Protein AF-A0A511XE12-F1 (afdb_monomer)

pLDDT: mean 75.36, std 20.02, range [36.22, 97.0]

Secondary structure (DSSP, 8-state):
-PPPPS--------GGGTTS-HHHHHHHHHHHHHHHHHHHHHHHHHTTT-HHHHHHHHHHHHHHHHHHHHHHHHHHHHHHHTTT---TT---------

Organism: NCBI:txid1120919

Nearest PDB structures (foldseek):
  4whe-assembly1_A  TM=9.034E-01  e=2.643E+00  Escherichia coli K-12
  3nym-assembly1_B  TM=6.678E-01  e=2.495E+00  Neisseria meningitidis serogroup B
  5t8l-assembly1_A  TM=8.189E-01  e=4.197E+00  Saccharomyces cerevisiae S288C
  7abk-assembly1_A  TM=8.664E-01  e=7.479E+00  Synechocystis sp. PCC 6803 substr. Kazusa
  9eon-assembly1_A  TM=8.564E-01  e=9.424E+00  Synechocystis sp. PCC 6803

Structure (mmCIF, N/CA/C/O backbone):
data_AF-A0A511XE12-F1
#
_entry.id   AF-A0A511XE12-F1
#
loop_
_atom_site.group_PDB
_atom_site.id
_atom_site.type_symbol
_atom_site.label_atom_id
_atom_site.label_alt_id
_atom_site.label_comp_id
_atom_site.label_asym_id
_atom_site.label_entity_id
_atom_site.label_seq_id
_atom_site.pdbx_PDB_ins_code
_atom_site.Cartn_x
_atom_site.Cartn_y
_atom_site.Cartn_z
_atom_site.occupancy
_atom_site.B_iso_or_equiv
_atom_site.auth_seq_id
_atom_site.auth_comp_id
_atom_site.auth_asym_id
_atom_site.auth_atom_id
_atom_site.pdbx_PDB_model_num
ATOM 1 N N . MET A 1 1 ? 11.255 28.876 27.686 1.00 40.88 1 MET A N 1
ATOM 2 C CA . MET A 1 1 ? 10.199 28.739 26.663 1.00 40.88 1 MET A CA 1
ATOM 3 C C . MET A 1 1 ? 10.795 27.959 25.505 1.00 40.88 1 MET A C 1
ATOM 5 O O . MET A 1 1 ? 11.756 28.437 24.922 1.00 40.88 1 MET A O 1
ATOM 9 N N . GLY A 1 2 ? 10.350 26.721 25.282 1.00 38.50 2 GLY A N 1
ATOM 10 C CA . GLY A 1 2 ? 10.881 25.860 24.223 1.00 38.50 2 GLY A CA 1
ATOM 11 C C . GLY A 1 2 ? 10.104 26.077 22.931 1.00 38.50 2 GLY A C 1
ATOM 12 O O . GLY A 1 2 ? 8.905 25.813 22.900 1.00 38.50 2 GLY A O 1
ATOM 13 N N . ASN A 1 3 ? 10.777 26.574 21.896 1.00 44.09 3 ASN A N 1
ATOM 14 C CA . ASN A 1 3 ? 10.222 26.674 20.551 1.00 44.09 3 ASN A CA 1
ATOM 15 C C . ASN A 1 3 ? 10.156 25.270 19.940 1.00 44.09 3 ASN A C 1
ATOM 17 O O . ASN A 1 3 ? 11.179 24.599 19.803 1.00 44.09 3 ASN A O 1
ATOM 21 N N . LEU A 1 4 ? 8.949 24.827 19.593 1.00 48.25 4 LEU A N 1
ATOM 22 C CA . LEU A 1 4 ? 8.744 23.670 18.727 1.00 48.25 4 LEU A CA 1
ATOM 23 C C . LEU A 1 4 ? 9.131 24.069 17.290 1.00 48.25 4 LEU A C 1
ATOM 25 O O . LEU A 1 4 ? 8.802 25.183 16.879 1.00 48.25 4 LEU A O 1
ATOM 29 N N . PRO A 1 5 ? 9.827 23.210 16.526 1.00 45.03 5 PRO A N 1
ATOM 30 C CA . PRO A 1 5 ? 10.231 23.535 15.165 1.00 45.03 5 PRO A CA 1
ATOM 31 C C . PRO A 1 5 ? 9.014 23.622 14.235 1.00 45.03 5 PRO A C 1
ATOM 33 O O . PRO A 1 5 ? 8.274 22.652 14.052 1.00 45.03 5 PRO A O 1
ATOM 36 N N . GLU A 1 6 ? 8.833 24.802 13.641 1.00 49.78 6 GLU A N 1
ATOM 37 C CA . GLU A 1 6 ? 7.975 25.026 12.481 1.00 49.78 6 GLU A CA 1
ATOM 38 C C . GLU A 1 6 ? 8.433 24.139 11.316 1.00 49.78 6 GLU A C 1
ATOM 40 O O . GLU A 1 6 ? 9.625 24.029 11.031 1.00 49.78 6 GLU A O 1
ATOM 45 N N . GLY A 1 7 ? 7.477 23.521 10.620 1.00 46.06 7 GLY A N 1
ATOM 4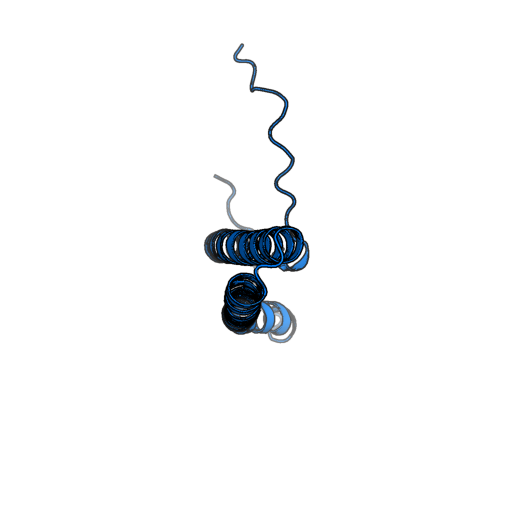6 C CA . GLY A 1 7 ? 7.745 22.871 9.337 1.00 46.06 7 GLY A CA 1
ATOM 47 C C . GLY A 1 7 ? 7.756 21.344 9.331 1.00 46.06 7 GLY A C 1
ATOM 48 O O . GLY A 1 7 ? 8.340 20.760 8.420 1.00 46.06 7 GLY A O 1
ATOM 49 N N . MET A 1 8 ? 7.075 20.661 10.259 1.00 36.22 8 MET A N 1
ATOM 50 C CA . MET A 1 8 ? 6.606 19.317 9.905 1.00 36.22 8 MET A CA 1
ATOM 51 C C . MET A 1 8 ? 5.550 19.481 8.805 1.00 36.22 8 MET A C 1
ATOM 53 O O . MET A 1 8 ? 4.561 20.179 9.050 1.00 36.22 8 MET A O 1
ATOM 57 N N . PRO A 1 9 ? 5.722 18.891 7.603 1.00 38.53 9 PRO A N 1
ATOM 58 C CA . PRO A 1 9 ? 4.639 18.865 6.633 1.00 38.53 9 PRO A CA 1
ATOM 59 C C . PRO A 1 9 ? 3.441 18.270 7.360 1.00 38.53 9 PRO A C 1
ATOM 61 O O . PRO A 1 9 ? 3.577 17.216 7.989 1.00 38.53 9 PRO A O 1
ATOM 64 N N . ALA A 1 10 ? 2.305 18.972 7.344 1.00 44.78 10 ALA A N 1
ATOM 65 C CA . ALA A 1 10 ? 1.063 18.422 7.858 1.00 44.78 10 ALA A CA 1
ATOM 66 C C . ALA A 1 10 ? 0.955 17.014 7.273 1.00 44.78 10 ALA A C 1
ATOM 68 O O . ALA A 1 10 ? 0.913 16.887 6.043 1.00 44.78 10 ALA A O 1
ATOM 69 N N . ARG A 1 11 ? 1.036 15.974 8.131 1.00 49.91 11 ARG A N 1
ATOM 70 C CA . ARG A 1 11 ? 0.854 14.579 7.709 1.00 49.91 11 ARG A CA 1
ATOM 71 C C . ARG A 1 11 ? -0.385 14.623 6.849 1.00 49.91 11 ARG A C 1
ATOM 73 O O . ARG A 1 11 ? -1.447 15.003 7.337 1.00 49.91 11 ARG A O 1
ATOM 80 N N . THR A 1 12 ? -0.212 14.410 5.551 1.00 48.19 12 THR A N 1
ATOM 81 C CA . THR A 1 12 ? -1.304 14.538 4.601 1.00 48.19 12 THR A CA 1
ATOM 82 C C . THR A 1 12 ? -2.155 13.311 4.850 1.00 48.19 12 THR A C 1
ATOM 84 O O . THR A 1 12 ? -1.950 12.273 4.228 1.00 48.19 12 THR A O 1
ATOM 87 N N . PHE A 1 13 ? -3.010 13.402 5.870 1.00 49.94 13 PHE A N 1
ATOM 88 C CA . PHE A 1 13 ? -3.891 12.335 6.292 1.00 49.94 13 PHE A CA 1
ATOM 89 C C . PHE A 1 13 ? -4.702 11.979 5.064 1.00 49.94 13 PHE A C 1
ATOM 91 O O . PHE A 1 13 ? -5.469 12.796 4.551 1.00 49.94 13 PHE A O 1
ATOM 98 N N . SER A 1 14 ? -4.464 10.784 4.535 1.00 55.81 14 SER A N 1
ATOM 99 C CA . SER A 1 14 ? -5.228 10.321 3.396 1.00 55.81 14 SER A CA 1
ATOM 100 C C . SER A 1 14 ? -6.685 10.251 3.851 1.00 55.81 14 SER A C 1
ATOM 102 O O . SER A 1 14 ? -6.961 9.499 4.786 1.00 55.81 14 SER A O 1
ATOM 104 N N . PRO A 1 15 ? -7.625 10.994 3.238 1.00 61.50 15 PRO A N 1
ATOM 105 C CA . PRO A 1 15 ? -9.008 11.051 3.717 1.00 61.50 15 PRO A CA 1
ATOM 106 C C . PRO A 1 15 ? -9.659 9.659 3.777 1.00 61.50 15 PRO A C 1
ATOM 108 O O . PRO A 1 15 ? -10.506 9.411 4.627 1.00 61.50 15 PRO A O 1
ATOM 111 N N . MET A 1 16 ? -9.194 8.712 2.951 1.00 61.59 16 MET A N 1
ATOM 112 C CA . MET A 1 16 ? -9.598 7.299 3.007 1.00 61.59 16 MET A CA 1
ATOM 113 C C . MET A 1 16 ? -9.263 6.578 4.324 1.00 61.59 16 MET A C 1
ATOM 115 O O . MET A 1 16 ? -9.950 5.619 4.662 1.00 61.59 16 MET A O 1
ATOM 119 N N . LEU A 1 17 ? -8.230 7.006 5.056 1.00 67.00 17 LEU A N 1
ATOM 120 C CA . LEU A 1 17 ? -7.769 6.377 6.301 1.00 67.00 17 LEU A CA 1
ATOM 121 C C . LEU A 1 17 ? -8.401 7.001 7.554 1.00 67.00 17 LEU A C 1
ATOM 123 O O . LEU A 1 17 ? -8.217 6.490 8.660 1.00 67.00 17 LEU A O 1
ATOM 127 N N . ALA A 1 18 ? -9.158 8.090 7.396 1.00 68.38 18 ALA A N 1
ATOM 128 C CA . ALA A 1 18 ? -9.832 8.748 8.503 1.00 68.38 18 ALA A CA 1
ATOM 129 C C . ALA A 1 18 ? -10.822 7.790 9.194 1.00 68.38 18 ALA A C 1
ATOM 131 O O . ALA A 1 18 ? -11.592 7.071 8.547 1.00 68.38 1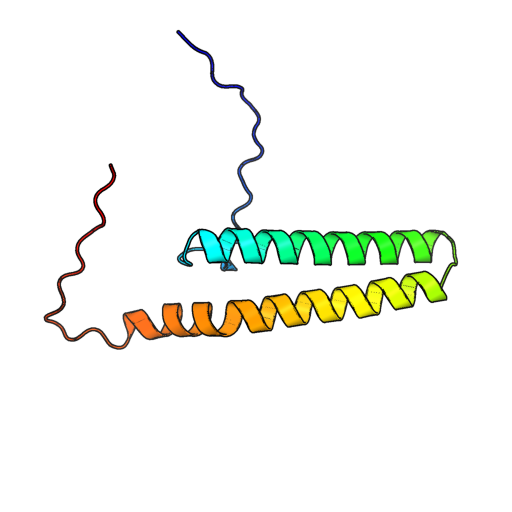8 ALA A O 1
ATOM 132 N N . GLY A 1 19 ? -10.786 7.779 10.528 1.00 72.06 19 GLY A N 1
ATOM 133 C CA . GLY A 1 19 ? -11.636 6.923 11.359 1.00 72.06 19 GLY A CA 1
ATOM 134 C C . GLY A 1 19 ? -11.159 5.474 11.510 1.00 72.06 19 GLY A C 1
ATOM 135 O O . GLY A 1 19 ? -11.800 4.719 12.234 1.00 72.06 19 GLY A O 1
ATOM 136 N N . LEU A 1 20 ? -10.048 5.075 10.879 1.00 79.94 20 LEU A N 1
ATOM 137 C CA . LEU A 1 20 ? -9.426 3.768 11.123 1.00 79.94 20 LEU A CA 1
ATOM 138 C C . LEU A 1 20 ? -8.534 3.799 12.380 1.00 79.94 20 LEU A C 1
ATOM 140 O O . LEU A 1 20 ? -8.063 4.873 12.760 1.00 79.94 20 LEU A O 1
ATOM 144 N N . PRO A 1 21 ? -8.247 2.652 13.024 1.00 84.25 21 PRO A N 1
ATOM 145 C CA . PRO A 1 21 ? -7.300 2.600 14.138 1.00 84.25 21 PRO A CA 1
ATOM 146 C C . PRO A 1 21 ? -5.916 3.155 13.740 1.00 84.25 21 PRO A C 1
ATOM 148 O O . PRO A 1 21 ? -5.458 2.850 12.637 1.00 84.25 21 PRO A O 1
ATOM 151 N N . P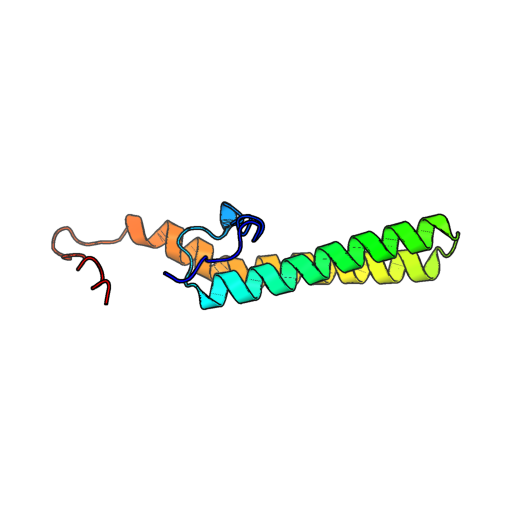RO A 1 22 ? -5.205 3.907 14.606 1.00 81.12 22 PRO A N 1
ATOM 152 C CA . PRO A 1 22 ? -3.921 4.528 14.255 1.00 81.12 22 PRO A CA 1
ATOM 153 C C . PRO A 1 22 ? -2.881 3.553 13.685 1.00 81.12 22 PRO A C 1
ATOM 155 O O . P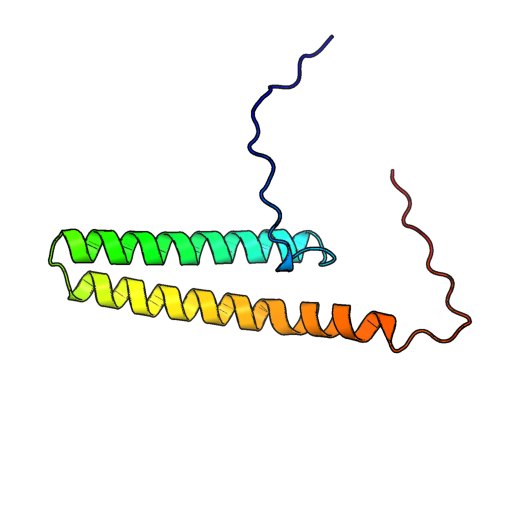RO A 1 22 ? -2.248 3.853 12.679 1.00 81.12 22 PRO A O 1
ATOM 158 N N . ALA A 1 23 ? -2.777 2.345 14.248 1.00 82.12 23 ALA A N 1
ATOM 159 C CA . ALA A 1 23 ? -1.871 1.306 13.748 1.00 82.12 23 ALA A CA 1
ATOM 160 C C . ALA A 1 23 ? -2.201 0.855 12.308 1.00 82.12 23 ALA A C 1
ATOM 162 O O . ALA A 1 23 ? -1.303 0.546 11.523 1.00 82.12 23 ALA A O 1
ATOM 163 N N . VAL A 1 24 ? -3.488 0.852 11.938 1.00 84.94 24 VAL A N 1
ATOM 164 C CA . VAL A 1 24 ? -3.945 0.536 10.574 1.00 84.94 24 VAL A CA 1
ATOM 165 C C . VAL A 1 24 ? -3.599 1.677 9.624 1.00 84.94 24 VAL A C 1
ATOM 167 O O . VAL A 1 24 ? -3.142 1.425 8.511 1.00 84.94 24 VAL A O 1
ATOM 170 N N . GLN A 1 25 ? -3.752 2.929 10.070 1.00 86.12 25 GLN A N 1
A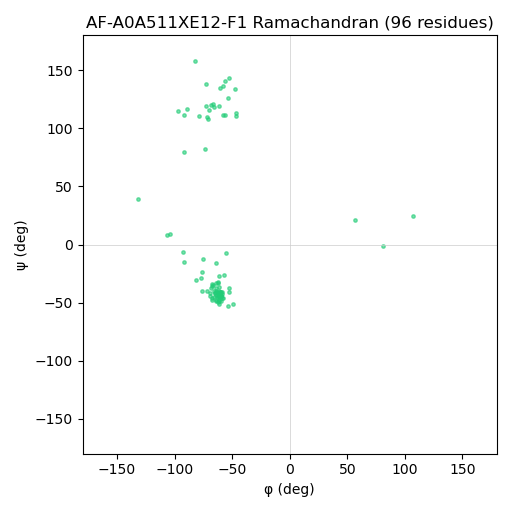TOM 171 C CA . GLN A 1 25 ? -3.363 4.102 9.284 1.00 86.12 25 GLN A CA 1
ATOM 172 C C . GLN A 1 25 ? -1.857 4.100 8.989 1.00 86.12 25 GLN A C 1
ATOM 174 O O . GLN A 1 25 ? -1.469 4.222 7.832 1.00 86.12 25 GLN A O 1
ATOM 179 N N . GLU A 1 26 ? -1.008 3.886 9.999 1.00 87.75 26 GLU A N 1
ATOM 180 C CA . GLU A 1 26 ? 0.454 3.864 9.834 1.00 87.75 26 GLU A CA 1
ATOM 181 C C . GLU A 1 26 ? 0.929 2.731 8.913 1.00 87.75 26 GLU A C 1
ATOM 183 O O . GLU A 1 26 ? 1.804 2.929 8.059 1.00 87.75 26 GLU A O 1
ATOM 188 N N . THR A 1 27 ? 0.321 1.547 9.040 1.00 89.31 27 THR A N 1
ATOM 189 C CA . THR A 1 27 ? 0.609 0.401 8.166 1.00 89.31 27 THR A CA 1
ATOM 190 C C . THR A 1 27 ? 0.215 0.716 6.722 1.00 89.31 27 THR A C 1
ATOM 192 O O . THR A 1 27 ? 1.029 0.571 5.807 1.00 89.31 27 THR A O 1
ATOM 195 N N . ALA A 1 28 ? -0.996 1.238 6.514 1.00 88.25 28 ALA A N 1
ATOM 196 C CA . ALA A 1 28 ? -1.500 1.605 5.196 1.00 88.25 28 ALA A CA 1
ATOM 197 C C . ALA A 1 28 ? -0.686 2.736 4.543 1.00 88.25 28 ALA A C 1
ATOM 199 O O . ALA A 1 28 ? -0.396 2.683 3.348 1.00 88.25 28 ALA A O 1
ATOM 200 N N . GLU A 1 29 ? -0.262 3.742 5.311 1.00 90.38 29 GLU A N 1
ATOM 201 C CA . GLU A 1 29 ? 0.622 4.811 4.831 1.00 90.38 29 GLU A CA 1
A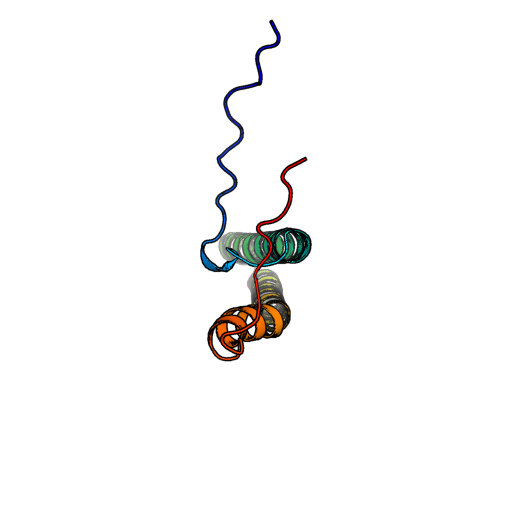TOM 202 C C . GLU A 1 29 ? 1.995 4.280 4.416 1.00 90.38 29 GLU A C 1
ATOM 204 O O . GLU A 1 29 ? 2.582 4.747 3.438 1.00 90.38 29 GLU A O 1
ATOM 209 N N . THR A 1 30 ? 2.522 3.295 5.138 1.00 91.19 30 THR A N 1
ATOM 210 C CA . THR A 1 30 ? 3.802 2.663 4.804 1.00 91.19 30 THR A CA 1
ATOM 211 C C . THR A 1 30 ? 3.703 1.868 3.505 1.00 91.19 30 THR A C 1
ATOM 213 O O . THR A 1 30 ? 4.508 2.092 2.599 1.00 91.19 30 THR A O 1
ATOM 216 N N . MET A 1 31 ? 2.667 1.041 3.353 1.00 89.81 31 MET A N 1
ATOM 217 C CA . MET A 1 31 ? 2.404 0.306 2.108 1.00 89.81 31 MET A CA 1
ATOM 218 C C . MET A 1 31 ? 2.158 1.259 0.928 1.00 89.81 31 MET A C 1
ATOM 220 O O . MET A 1 31 ? 2.692 1.059 -0.162 1.00 89.81 31 MET A O 1
ATOM 224 N N . ARG A 1 32 ? 1.429 2.361 1.146 1.00 89.31 32 ARG A N 1
ATOM 225 C CA . ARG A 1 32 ? 1.219 3.392 0.121 1.00 89.31 32 ARG A CA 1
ATOM 226 C C . ARG A 1 32 ? 2.526 4.054 -0.312 1.00 89.31 32 ARG A C 1
ATOM 228 O O . ARG A 1 32 ? 2.732 4.263 -1.505 1.00 89.31 32 ARG A O 1
ATOM 235 N N . ARG A 1 33 ? 3.406 4.405 0.631 1.00 91.62 33 ARG A N 1
ATOM 236 C CA . ARG A 1 33 ? 4.725 4.981 0.311 1.00 91.62 33 ARG A CA 1
ATOM 237 C C . ARG A 1 33 ? 5.559 4.019 -0.531 1.00 91.62 33 ARG A C 1
ATOM 239 O O . ARG A 1 33 ? 6.183 4.460 -1.492 1.00 91.62 33 ARG A O 1
ATOM 246 N N . GLN A 1 34 ? 5.519 2.727 -0.213 1.00 91.75 34 GLN A N 1
ATOM 247 C CA . GLN A 1 34 ? 6.186 1.692 -0.999 1.00 91.75 34 GLN A CA 1
ATOM 248 C C . GLN A 1 34 ? 5.641 1.619 -2.434 1.00 91.75 34 GLN A C 1
ATOM 250 O O . GLN A 1 34 ? 6.433 1.665 -3.373 1.00 91.75 34 GLN A O 1
ATOM 255 N N . ALA A 1 35 ? 4.318 1.592 -2.620 1.00 90.44 35 ALA A N 1
ATOM 256 C CA . ALA A 1 35 ? 3.702 1.589 -3.951 1.00 90.44 35 ALA A CA 1
ATOM 257 C C . ALA A 1 35 ? 4.080 2.838 -4.773 1.00 90.44 35 ALA A C 1
ATOM 259 O O . ALA A 1 35 ? 4.478 2.735 -5.933 1.00 90.44 35 ALA A O 1
ATOM 260 N N . ILE A 1 36 ? 4.046 4.027 -4.156 1.00 91.69 36 ILE A N 1
ATOM 261 C CA . ILE A 1 36 ? 4.468 5.281 -4.806 1.00 91.69 36 ILE A CA 1
ATOM 262 C C . ILE A 1 36 ? 5.932 5.204 -5.243 1.00 91.69 36 ILE A C 1
ATOM 264 O O . ILE A 1 36 ? 6.257 5.610 -6.361 1.00 91.69 36 ILE A O 1
ATOM 268 N N . TRP A 1 37 ? 6.806 4.690 -4.377 1.00 94.06 37 TRP A N 1
ATOM 269 C CA . TRP A 1 37 ? 8.217 4.514 -4.698 1.00 94.06 37 TRP A CA 1
ATOM 270 C C . TRP A 1 37 ? 8.408 3.558 -5.884 1.00 94.06 37 TRP A C 1
ATOM 272 O O . TRP A 1 37 ? 9.158 3.882 -6.799 1.00 94.06 37 TRP A O 1
ATOM 282 N N . MET A 1 38 ? 7.669 2.445 -5.944 1.00 93.31 38 MET A N 1
ATOM 283 C CA . MET A 1 38 ? 7.727 1.507 -7.076 1.00 93.31 38 MET A CA 1
ATOM 284 C C . MET A 1 38 ? 7.296 2.169 -8.393 1.00 93.31 38 MET A C 1
ATOM 286 O O . MET A 1 38 ? 8.027 2.086 -9.376 1.00 93.31 38 MET A O 1
ATOM 290 N N . ARG A 1 39 ? 6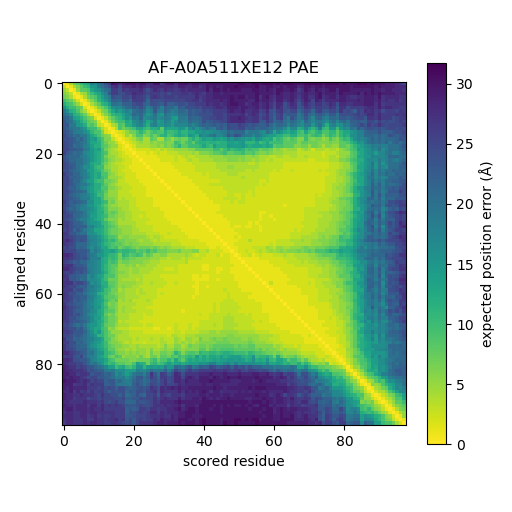.197 2.938 -8.399 1.00 92.81 39 ARG A N 1
ATOM 291 C CA . ARG A 1 39 ? 5.761 3.724 -9.574 1.00 92.81 39 ARG A CA 1
ATOM 292 C C . ARG A 1 39 ? 6.776 4.795 -9.989 1.00 92.81 39 ARG A C 1
ATOM 294 O O . ARG A 1 39 ? 6.874 5.167 -11.156 1.00 92.81 39 ARG A O 1
ATOM 301 N N . GLN A 1 40 ? 7.509 5.376 -9.038 1.00 94.88 40 GLN A N 1
ATOM 302 C CA . GLN A 1 40 ? 8.598 6.306 -9.353 1.00 94.88 40 GLN A CA 1
ATOM 303 C C . GLN A 1 40 ? 9.780 5.581 -10.004 1.00 94.88 40 GLN A C 1
ATOM 305 O O . GLN A 1 40 ? 10.279 6.059 -11.021 1.00 94.88 40 GLN A O 1
ATOM 310 N N . SER A 1 41 ? 10.170 4.423 -9.473 1.00 94.56 41 SER A N 1
ATOM 311 C CA . SER A 1 41 ? 11.225 3.572 -10.028 1.00 94.56 41 SER A CA 1
ATOM 312 C C . SER A 1 41 ? 10.889 3.058 -11.431 1.00 94.56 41 SER A C 1
ATOM 314 O O . SER A 1 41 ? 11.738 3.130 -12.314 1.00 94.56 41 SER A O 1
ATOM 316 N N . GLU A 1 42 ? 9.642 2.641 -11.669 1.00 95.50 42 GLU A N 1
ATOM 317 C CA . GLU A 1 42 ? 9.112 2.290 -12.994 1.00 95.50 42 GLU A CA 1
ATOM 318 C C . GLU A 1 42 ? 9.338 3.430 -14.000 1.00 95.50 42 GLU A C 1
ATOM 320 O O . GLU A 1 42 ? 9.968 3.242 -15.041 1.00 95.50 42 GLU A O 1
ATOM 325 N N . ARG A 1 43 ? 8.906 4.653 -13.657 1.00 95.00 43 ARG A N 1
ATOM 326 C CA . ARG A 1 43 ? 9.103 5.837 -14.512 1.00 95.00 43 ARG A CA 1
ATOM 327 C C . ARG A 1 43 ? 10.578 6.141 -14.767 1.00 95.00 43 ARG A C 1
ATOM 329 O O . ARG A 1 43 ? 10.932 6.498 -15.887 1.00 95.00 43 ARG A O 1
ATOM 336 N N . MET A 1 44 ? 11.437 6.010 -13.756 1.00 95.94 44 MET A N 1
ATOM 337 C CA . MET A 1 44 ? 12.879 6.217 -13.923 1.00 95.94 44 MET A CA 1
ATOM 338 C C . MET A 1 44 ? 13.521 5.152 -14.820 1.00 95.94 44 MET A C 1
ATOM 340 O O . MET A 1 44 ? 14.445 5.471 -15.564 1.00 95.94 44 MET A O 1
ATOM 344 N N . ALA A 1 45 ? 13.048 3.906 -14.771 1.00 94.12 45 ALA A N 1
ATOM 345 C CA . ALA A 1 45 ? 13.520 2.838 -15.647 1.00 94.12 45 ALA A CA 1
ATOM 346 C C . ALA A 1 45 ? 13.089 3.074 -17.104 1.00 94.12 45 ALA A C 1
ATOM 348 O O . ALA A 1 45 ? 13.924 2.968 -18.001 1.00 94.12 45 ALA A O 1
ATOM 349 N N . PHE A 1 46 ? 11.848 3.522 -17.334 1.00 94.81 46 PHE A N 1
ATOM 350 C CA . PHE A 1 46 ? 11.402 3.956 -18.664 1.00 94.81 46 PHE A CA 1
ATOM 351 C C . PHE A 1 46 ? 12.236 5.117 -19.217 1.00 94.81 46 PHE A C 1
ATOM 353 O O . PHE A 1 46 ? 12.598 5.098 -20.385 1.00 94.81 46 PHE A O 1
ATOM 360 N N . GLN A 1 47 ? 12.606 6.098 -18.386 1.00 95.88 47 GLN A N 1
ATOM 361 C CA . GL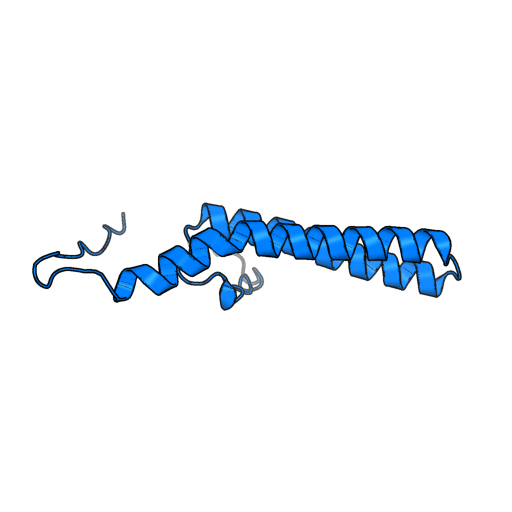N A 1 47 ? 13.482 7.207 -18.801 1.00 95.88 47 GLN A CA 1
ATOM 362 C C . GLN A 1 47 ? 14.898 6.765 -19.208 1.00 95.88 47 GLN A C 1
ATOM 364 O O . GLN A 1 47 ? 15.627 7.548 -19.811 1.00 95.88 47 GLN A O 1
ATOM 369 N N . ARG A 1 48 ? 15.306 5.543 -18.846 1.00 95.56 48 ARG A N 1
ATOM 370 C CA . ARG A 1 48 ? 16.608 4.947 -19.180 1.00 95.56 48 ARG A CA 1
ATOM 371 C C . ARG A 1 48 ? 16.509 3.897 -20.290 1.00 95.56 48 ARG A C 1
ATOM 373 O O . ARG A 1 48 ? 17.474 3.166 -20.493 1.00 95.56 48 ARG A O 1
ATOM 380 N N . ASP A 1 49 ? 15.351 3.783 -20.942 1.00 94.88 49 ASP A N 1
ATOM 381 C CA . ASP A 1 49 ? 15.035 2.749 -21.934 1.00 94.88 49 ASP A CA 1
ATOM 382 C C . ASP A 1 49 ? 15.197 1.301 -21.412 1.00 94.88 49 ASP A C 1
ATOM 384 O O . ASP A 1 49 ? 15.308 0.350 -22.186 1.00 94.88 49 ASP A O 1
ATOM 388 N N . ASP A 1 50 ? 15.162 1.098 -20.087 1.00 95.81 50 ASP A N 1
ATOM 389 C CA . ASP A 1 50 ? 15.217 -0.228 -19.463 1.00 95.81 50 ASP A CA 1
ATOM 390 C C . ASP A 1 50 ? 13.800 -0.774 -19.243 1.00 95.81 50 ASP A C 1
ATOM 392 O O . ASP A 1 50 ? 13.232 -0.732 -18.147 1.00 95.81 50 ASP A O 1
ATOM 396 N N . VAL A 1 51 ? 13.224 -1.292 -20.328 1.00 95.69 51 VAL A N 1
ATOM 397 C CA . VAL A 1 51 ? 11.849 -1.815 -20.366 1.00 95.69 51 VAL A CA 1
ATOM 398 C C . VAL A 1 51 ? 11.650 -2.989 -19.405 1.00 95.69 51 VAL A C 1
ATOM 400 O O . VAL A 1 51 ? 10.596 -3.106 -18.784 1.00 95.69 51 VAL A O 1
ATOM 403 N N . LYS A 1 52 ? 12.658 -3.855 -19.238 1.00 96.25 52 LYS A N 1
ATOM 404 C CA . LYS A 1 52 ? 12.552 -5.032 -18.364 1.00 96.25 52 LYS A CA 1
ATOM 405 C C . LYS A 1 52 ? 12.449 -4.616 -16.899 1.00 96.25 52 LYS A C 1
ATOM 407 O O . LYS A 1 52 ? 11.606 -5.136 -16.170 1.00 96.25 52 LYS A O 1
ATOM 412 N N . THR A 1 53 ? 13.302 -3.690 -16.473 1.00 94.88 53 THR A N 1
ATOM 413 C CA . THR A 1 53 ? 13.273 -3.169 -15.104 1.00 94.88 53 THR A CA 1
ATOM 414 C C . THR A 1 53 ? 12.016 -2.337 -14.859 1.00 94.88 53 THR A C 1
ATOM 416 O O . THR A 1 53 ? 11.422 -2.440 -13.787 1.00 94.88 53 THR A O 1
ATOM 419 N N . ALA A 1 54 ? 11.564 -1.567 -15.855 1.00 94.69 54 ALA A N 1
ATOM 420 C CA . ALA A 1 54 ? 10.312 -0.824 -15.766 1.00 94.69 54 ALA A CA 1
ATOM 421 C C . ALA A 1 54 ? 9.115 -1.759 -15.545 1.00 94.69 54 ALA A C 1
ATOM 423 O O . ALA A 1 54 ? 8.367 -1.556 -14.592 1.00 94.69 54 ALA A O 1
ATOM 424 N N . GLN A 1 55 ? 9.003 -2.830 -16.339 1.00 95.69 55 GLN A N 1
ATOM 425 C CA . GLN A 1 55 ? 7.946 -3.831 -16.183 1.00 95.69 55 GLN A CA 1
ATOM 426 C C . GLN A 1 55 ? 7.978 -4.475 -14.793 1.00 95.69 55 GLN A C 1
ATOM 428 O O . GLN A 1 55 ? 6.952 -4.543 -14.129 1.00 95.69 55 GLN A O 1
ATOM 433 N N . MET A 1 56 ? 9.160 -4.875 -14.312 1.00 97.00 56 MET A N 1
ATOM 434 C CA . MET A 1 56 ? 9.308 -5.461 -12.976 1.00 97.00 56 MET A CA 1
ATOM 435 C C . MET A 1 56 ? 8.807 -4.514 -11.874 1.00 97.00 56 MET A C 1
ATOM 437 O O . MET A 1 56 ? 8.078 -4.936 -10.977 1.00 97.00 56 MET A O 1
ATOM 441 N N . PHE A 1 57 ? 9.177 -3.229 -11.923 1.00 95.56 57 PHE A N 1
ATOM 442 C CA . PHE A 1 57 ? 8.679 -2.250 -10.953 1.00 95.56 57 PHE A CA 1
ATOM 443 C C . PHE A 1 57 ? 7.181 -1.973 -11.104 1.00 95.56 57 PHE A C 1
ATOM 445 O O . PHE A 1 57 ? 6.524 -1.764 -10.085 1.00 95.56 57 PHE A O 1
ATOM 452 N N . GLY A 1 58 ? 6.648 -1.996 -12.328 1.00 92.56 58 GLY A N 1
ATOM 453 C CA . GLY A 1 58 ? 5.215 -1.880 -12.602 1.00 92.56 58 GLY A CA 1
ATOM 454 C C . GLY A 1 58 ? 4.418 -3.023 -11.972 1.00 92.56 58 GLY A C 1
ATOM 455 O O . GLY A 1 58 ? 3.513 -2.765 -11.180 1.00 92.56 58 GLY A O 1
ATOM 456 N N . ASP A 1 59 ? 4.826 -4.270 -12.216 1.00 95.81 59 ASP A N 1
ATOM 457 C CA . ASP A 1 59 ? 4.187 -5.468 -11.652 1.00 95.81 59 ASP A CA 1
ATOM 458 C C . ASP A 1 59 ? 4.215 -5.441 -10.112 1.00 95.81 59 ASP A C 1
ATOM 460 O O . ASP A 1 59 ? 3.221 -5.723 -9.440 1.00 95.81 59 ASP A O 1
ATOM 464 N N . HIS A 1 60 ? 5.350 -5.046 -9.522 1.00 94.31 60 HIS A N 1
ATOM 465 C CA . HIS A 1 60 ? 5.469 -4.905 -8.070 1.00 94.31 60 HIS A CA 1
ATOM 466 C C . HIS A 1 60 ? 4.624 -3.759 -7.506 1.00 94.31 60 HIS A C 1
ATOM 468 O O . HIS A 1 60 ? 4.093 -3.889 -6.401 1.00 94.31 60 HIS A O 1
ATOM 474 N N . ALA A 1 61 ? 4.488 -2.648 -8.235 1.00 91.31 61 ALA A N 1
ATOM 475 C CA . ALA A 1 61 ? 3.626 -1.549 -7.824 1.00 91.31 61 ALA A CA 1
ATOM 476 C C . ALA A 1 61 ? 2.156 -1.984 -7.788 1.00 91.31 61 ALA A C 1
ATOM 478 O O . ALA A 1 61 ? 1.461 -1.684 -6.818 1.00 91.31 61 ALA A O 1
ATOM 479 N N . GLU A 1 62 ? 1.700 -2.727 -8.799 1.00 92.69 62 GLU A N 1
ATOM 480 C CA . GLU A 1 62 ? 0.339 -3.269 -8.856 1.00 92.69 62 GLU A CA 1
ATOM 481 C C . GLU A 1 62 ? 0.063 -4.254 -7.714 1.00 92.69 62 GLU A C 1
ATOM 483 O O . GLU A 1 62 ? -0.957 -4.138 -7.032 1.00 92.69 62 GLU A O 1
ATOM 488 N N . ASP A 1 63 ? 0.996 -5.167 -7.437 1.00 94.81 63 ASP A N 1
ATOM 489 C CA . ASP A 1 63 ? 0.900 -6.095 -6.305 1.00 94.81 63 ASP A CA 1
ATOM 490 C C . ASP A 1 63 ? 0.851 -5.352 -4.954 1.00 94.81 63 ASP A C 1
ATOM 492 O O . ASP A 1 63 ? 0.045 -5.678 -4.079 1.00 94.81 63 ASP A O 1
ATOM 496 N N . ALA A 1 64 ? 1.657 -4.300 -4.779 1.00 89.69 64 ALA A N 1
ATOM 497 C CA . ALA A 1 64 ? 1.632 -3.476 -3.570 1.00 89.69 64 ALA A CA 1
ATOM 498 C C . ALA A 1 64 ? 0.306 -2.706 -3.405 1.00 89.69 64 ALA A C 1
ATOM 500 O O . ALA A 1 64 ? -0.221 -2.612 -2.291 1.00 89.69 64 ALA A O 1
ATOM 501 N N . GLU A 1 65 ? -0.253 -2.174 -4.496 1.00 89.81 65 GLU A N 1
ATOM 502 C CA . GLU A 1 65 ? -1.558 -1.501 -4.515 1.00 89.81 65 GLU A CA 1
ATOM 503 C C . GLU A 1 65 ? -2.700 -2.479 -4.184 1.00 89.81 65 GLU A C 1
ATOM 505 O O . GLU A 1 65 ? -3.584 -2.149 -3.384 1.00 89.81 65 GLU A O 1
ATOM 510 N N . LEU A 1 66 ? -2.657 -3.700 -4.728 1.00 92.56 66 LEU A N 1
ATOM 511 C CA . LEU A 1 66 ? -3.627 -4.754 -4.430 1.00 92.56 66 LEU A CA 1
ATOM 512 C C . LEU A 1 66 ? -3.562 -5.176 -2.958 1.00 92.56 66 LEU A C 1
ATOM 514 O O . LEU A 1 66 ? -4.589 -5.181 -2.278 1.00 92.56 66 LEU A O 1
ATOM 518 N N . LYS A 1 67 ? -2.361 -5.430 -2.429 1.00 91.50 67 LYS A N 1
ATOM 519 C CA . LYS A 1 67 ? -2.156 -5.775 -1.012 1.00 91.50 67 LYS A CA 1
ATOM 520 C C . LYS A 1 67 ? -2.653 -4.685 -0.072 1.00 91.50 67 LYS A C 1
ATOM 522 O O . LYS A 1 67 ? -3.269 -4.987 0.948 1.00 91.50 67 LYS A O 1
ATOM 527 N N . LEU A 1 68 ? -2.420 -3.414 -0.409 1.00 88.81 68 LEU A N 1
ATOM 528 C CA . LEU A 1 68 ? -2.955 -2.290 0.359 1.00 88.81 68 LEU A CA 1
ATOM 529 C C . LEU A 1 68 ? -4.491 -2.303 0.366 1.00 88.81 68 LEU A C 1
ATOM 531 O O . LEU A 1 68 ? -5.106 -2.098 1.415 1.00 88.81 68 LEU A O 1
ATOM 535 N N . ARG A 1 69 ? -5.119 -2.556 -0.787 1.00 87.69 69 ARG A N 1
ATOM 536 C CA . ARG A 1 69 ? -6.579 -2.652 -0.898 1.00 87.69 69 ARG A CA 1
ATOM 537 C C . ARG A 1 69 ? -7.132 -3.797 -0.054 1.00 87.69 69 ARG A C 1
ATOM 539 O O . ARG A 1 69 ? -8.077 -3.576 0.699 1.00 87.69 69 ARG A 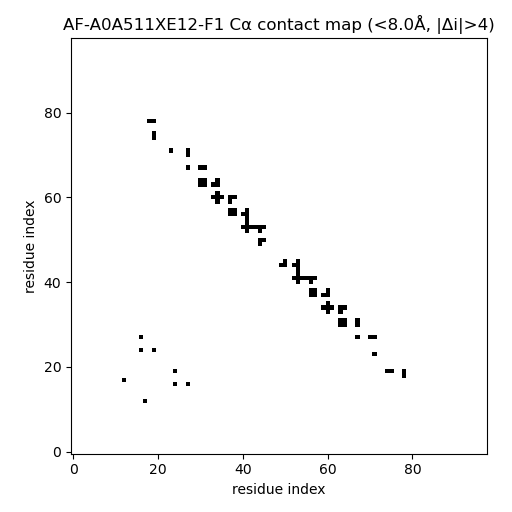O 1
ATOM 546 N N . GLU A 1 70 ? -6.563 -4.991 -0.173 1.00 90.69 70 GLU A N 1
ATOM 547 C CA . GLU A 1 70 ? -6.987 -6.175 0.584 1.00 90.69 70 GLU A CA 1
ATOM 548 C C . GLU A 1 70 ? -6.825 -5.973 2.089 1.00 90.69 70 GLU A C 1
ATOM 550 O O . GLU A 1 70 ? -7.736 -6.287 2.854 1.00 90.69 70 GLU A O 1
ATOM 555 N N . TYR A 1 71 ? -5.709 -5.372 2.507 1.00 89.44 71 TYR A N 1
ATOM 556 C CA . TYR A 1 71 ? -5.461 -5.022 3.901 1.00 89.44 71 TYR A CA 1
ATOM 557 C C . TYR A 1 71 ? -6.519 -4.059 4.453 1.00 89.44 71 TYR A C 1
ATOM 559 O O . TYR A 1 71 ? -7.011 -4.259 5.559 1.00 89.44 71 TYR A O 1
ATOM 567 N N . LEU A 1 72 ? -6.888 -3.021 3.695 1.00 86.81 72 LEU A N 1
ATOM 568 C CA . LEU A 1 72 ? -7.836 -1.996 4.143 1.00 86.81 72 LEU A CA 1
ATOM 569 C C . LEU A 1 72 ? -9.300 -2.444 4.105 1.00 86.81 72 LEU A C 1
ATOM 571 O O . LEU A 1 72 ? -10.103 -1.950 4.900 1.00 86.81 72 LEU A O 1
ATOM 575 N N . LEU A 1 73 ? -9.653 -3.360 3.201 1.00 86.75 73 LEU A N 1
ATOM 576 C CA . LEU A 1 73 ? -11.026 -3.803 2.963 1.00 86.75 73 LEU A CA 1
ATOM 577 C C . LEU A 1 73 ? -11.799 -4.193 4.241 1.00 86.75 73 LEU A C 1
ATOM 579 O O . LEU A 1 73 ? -12.885 -3.642 4.438 1.00 86.75 73 LEU A O 1
ATOM 583 N N . PRO A 1 74 ? -11.290 -5.065 5.139 1.00 84.38 74 PRO A N 1
ATOM 584 C CA . PRO A 1 74 ? -12.023 -5.444 6.348 1.00 84.38 74 PRO A CA 1
ATOM 585 C C . PRO A 1 74 ? -12.252 -4.265 7.302 1.00 84.38 74 PRO A C 1
ATOM 587 O O . PRO A 1 74 ? -13.294 -4.195 7.950 1.00 84.38 74 PRO A O 1
ATOM 590 N N . PHE A 1 75 ? -11.317 -3.314 7.375 1.00 83.56 75 PHE A N 1
ATOM 591 C CA . PHE A 1 75 ? -11.430 -2.166 8.276 1.00 83.56 75 PHE A CA 1
ATOM 592 C C . PHE A 1 75 ? -12.414 -1.119 7.759 1.00 83.56 75 PHE A C 1
ATOM 594 O O . PHE A 1 75 ? -13.189 -0.569 8.538 1.00 83.56 75 PHE A O 1
ATOM 601 N N . VAL A 1 76 ? -12.411 -0.868 6.449 1.00 77.31 76 VAL A N 1
ATOM 602 C CA . VAL A 1 76 ? -13.388 0.020 5.808 1.00 77.31 76 VAL A CA 1
ATOM 603 C C . VAL A 1 76 ? -14.788 -0.585 5.906 1.00 77.31 76 VAL A C 1
ATOM 605 O O . VAL A 1 76 ? -15.709 0.101 6.335 1.00 77.31 76 VAL A O 1
ATOM 608 N N . ALA A 1 77 ? -14.936 -1.883 5.623 1.00 79.75 77 ALA A N 1
ATOM 609 C CA . ALA A 1 77 ? -16.213 -2.579 5.758 1.00 79.75 77 ALA A CA 1
ATOM 610 C C . ALA A 1 77 ? -16.750 -2.541 7.200 1.00 79.75 77 ALA A C 1
ATOM 612 O O . ALA A 1 77 ? -17.925 -2.251 7.409 1.00 79.75 77 ALA A O 1
ATOM 613 N N . ALA A 1 78 ? -15.897 -2.773 8.203 1.00 75.75 78 ALA A N 1
ATOM 614 C CA . ALA A 1 78 ? -16.290 -2.682 9.609 1.00 75.75 78 ALA A CA 1
ATOM 615 C C . ALA A 1 78 ? -16.673 -1.250 10.023 1.00 75.75 78 ALA A C 1
ATOM 617 O O . ALA A 1 78 ? -17.667 -1.063 10.724 1.00 75.75 78 ALA A O 1
ATOM 618 N N . ARG A 1 79 ? -15.923 -0.235 9.569 1.00 71.50 79 ARG A N 1
ATOM 619 C CA . ARG A 1 79 ? -16.235 1.182 9.814 1.00 71.50 79 ARG A CA 1
ATOM 620 C C . ARG A 1 79 ? -17.592 1.565 9.225 1.00 71.50 79 ARG A C 1
ATOM 622 O O . ARG A 1 79 ? -18.373 2.229 9.898 1.00 71.50 79 ARG A O 1
ATOM 629 N N . ASP A 1 80 ? -17.863 1.145 7.993 1.00 68.50 80 ASP A N 1
ATOM 630 C CA . ASP A 1 80 ? -19.084 1.500 7.271 1.00 68.50 80 ASP A CA 1
ATOM 631 C C . ASP A 1 80 ? -20.305 0.693 7.774 1.00 68.50 80 ASP A C 1
ATOM 633 O O . ASP A 1 80 ? -21.436 1.170 7.689 1.00 68.50 80 ASP A O 1
ATOM 637 N N . ALA A 1 81 ? -20.087 -0.486 8.375 1.00 65.94 81 ALA A N 1
ATOM 638 C CA . ALA A 1 81 ? -21.127 -1.288 9.031 1.00 65.94 81 ALA A CA 1
ATOM 639 C C . ALA A 1 81 ? -21.457 -0.829 10.467 1.00 65.94 81 ALA A C 1
ATOM 641 O O . ALA A 1 81 ? -22.605 -0.941 10.897 1.00 65.94 81 ALA A O 1
ATOM 642 N N . ALA A 1 82 ? -20.486 -0.275 11.204 1.00 59.56 82 ALA A N 1
ATOM 643 C CA . ALA A 1 82 ? -20.661 0.190 12.584 1.00 59.56 82 ALA A CA 1
ATOM 644 C C . ALA A 1 82 ? -21.837 1.173 12.818 1.00 59.56 82 ALA A C 1
ATOM 646 O O . ALA A 1 82 ? -22.490 1.046 13.856 1.00 59.56 82 ALA A O 1
ATOM 647 N N . PRO A 1 83 ? -22.176 2.120 11.915 1.00 56.00 83 PRO A N 1
ATOM 648 C CA . PRO A 1 83 ? -23.336 2.990 12.116 1.00 56.00 83 PRO A CA 1
ATOM 649 C C . PRO A 1 83 ? -24.697 2.317 11.858 1.00 56.00 83 PRO A C 1
ATOM 651 O O . PRO A 1 83 ? -25.711 2.895 12.240 1.00 56.00 83 PRO A O 1
ATOM 654 N N . MET A 1 84 ? -24.768 1.127 11.240 1.00 51.25 84 MET A N 1
ATOM 655 C CA . MET A 1 84 ? -26.056 0.482 10.917 1.00 51.25 84 MET A CA 1
ATOM 656 C C . MET A 1 84 ? -26.588 -0.471 11.997 1.00 51.25 84 MET A C 1
ATOM 658 O O . MET A 1 84 ? -27.759 -0.840 11.953 1.00 51.25 84 MET A O 1
ATOM 662 N N . THR A 1 85 ? -25.769 -0.882 12.968 1.00 48.47 85 THR A N 1
ATOM 663 C CA . THR A 1 85 ? -26.126 -1.954 13.919 1.00 48.47 85 THR A CA 1
ATOM 664 C C . THR A 1 85 ? -25.848 -1.592 15.375 1.00 48.47 85 THR A C 1
ATOM 666 O O . THR A 1 85 ? -25.393 -2.434 16.146 1.00 48.47 85 THR A O 1
ATOM 669 N N . LEU A 1 86 ? -26.111 -0.351 15.783 1.00 50.25 86 LEU A N 1
ATOM 670 C CA . LEU A 1 86 ? -26.166 -0.026 17.207 1.00 50.25 86 LEU A CA 1
ATOM 671 C C . LEU A 1 86 ? -27.630 -0.056 17.670 1.00 50.25 86 LEU A C 1
ATOM 673 O O . LEU A 1 86 ? -28.425 0.769 17.217 1.00 50.25 86 LEU A O 1
ATOM 677 N N . PRO A 1 87 ? -28.017 -0.991 18.562 1.00 56.16 87 PRO A N 1
ATOM 678 C CA . PRO A 1 87 ? -29.269 -0.886 19.301 1.00 56.16 87 PRO A CA 1
ATOM 679 C C . PRO A 1 87 ? -29.328 0.483 19.988 1.00 56.16 87 PRO A C 1
ATOM 681 O O . PRO A 1 87 ? -28.305 0.959 20.484 1.00 56.16 87 PRO A O 1
ATOM 684 N N . ALA A 1 88 ? -30.512 1.101 20.059 1.00 57.56 88 ALA A N 1
ATOM 685 C CA . ALA A 1 88 ? -30.737 2.453 20.603 1.00 57.56 88 ALA A CA 1
ATOM 686 C C . ALA A 1 88 ? -30.222 2.676 22.048 1.00 57.56 88 ALA A C 1
ATOM 688 O O . ALA A 1 88 ? -30.238 3.787 22.568 1.00 57.56 88 ALA A O 1
ATOM 689 N N . ASN A 1 89 ? -29.779 1.610 22.700 1.00 58.00 89 ASN A N 1
ATOM 690 C CA . ASN A 1 89 ? -29.373 1.495 24.088 1.00 58.00 89 ASN A CA 1
ATOM 691 C C . ASN A 1 89 ? -27.847 1.360 24.294 1.00 58.00 89 ASN A C 1
ATOM 693 O O . ASN A 1 89 ? -27.417 1.125 25.422 1.00 58.00 89 ASN A O 1
ATOM 697 N N . VAL A 1 90 ? -27.012 1.525 23.260 1.00 51.62 90 VAL A N 1
ATOM 698 C CA . VAL A 1 90 ? -25.545 1.547 23.425 1.00 51.62 90 VAL A CA 1
ATOM 699 C C . VAL A 1 90 ? -25.043 2.980 23.629 1.00 51.62 90 VAL A C 1
ATOM 701 O O . VAL A 1 90 ? -25.054 3.797 22.712 1.00 51.62 90 VAL A O 1
ATOM 704 N N . VAL A 1 91 ? -24.565 3.279 24.839 1.00 54.53 91 VAL A N 1
ATOM 705 C CA . VAL A 1 91 ? -23.875 4.536 25.166 1.00 54.53 91 VAL A CA 1
ATOM 706 C C . VAL A 1 91 ? -22.433 4.453 24.658 1.00 54.53 91 VAL A C 1
ATOM 708 O O . VAL A 1 91 ? -21.622 3.695 25.189 1.00 54.53 91 VAL A O 1
ATOM 711 N N . LEU A 1 92 ? -22.104 5.235 23.628 1.00 53.09 92 LEU A N 1
ATOM 712 C CA . LEU A 1 92 ? -20.721 5.446 23.201 1.00 53.09 92 LEU A CA 1
ATOM 713 C C . LEU A 1 92 ? -20.021 6.317 24.249 1.00 53.09 92 LEU A C 1
ATOM 715 O O . LEU A 1 92 ? -20.319 7.503 24.366 1.00 53.09 92 LEU A O 1
ATOM 719 N N . PHE A 1 93 ? -19.092 5.741 25.014 1.00 49.53 93 PHE A N 1
ATOM 720 C CA . PHE A 1 93 ? -18.202 6.529 25.863 1.00 49.53 93 PHE A CA 1
ATOM 721 C C . PHE A 1 93 ? -17.221 7.296 24.964 1.00 49.53 93 PHE A C 1
ATOM 723 O O . PHE A 1 93 ? -16.419 6.660 24.272 1.00 49.53 93 PHE A O 1
ATOM 730 N N . PRO A 1 94 ? -17.250 8.642 24.936 1.00 49.59 94 PRO A N 1
ATOM 731 C CA . PRO A 1 94 ? -16.221 9.401 24.248 1.00 49.59 94 PRO A CA 1
ATOM 732 C C . PRO A 1 94 ? -14.904 9.162 24.988 1.00 49.59 94 PRO A C 1
ATOM 734 O O . PRO A 1 94 ? -14.794 9.441 26.181 1.00 49.59 94 PRO A O 1
ATOM 737 N N . GLY A 1 95 ? -13.934 8.575 24.286 1.00 50.41 95 GLY A N 1
ATOM 738 C CA . GLY A 1 95 ? -12.641 8.194 24.842 1.00 50.41 95 GLY A CA 1
ATOM 739 C C . GLY A 1 95 ? -11.997 9.316 25.658 1.00 50.41 95 GLY A C 1
ATOM 740 O O . GLY A 1 95 ? -11.942 10.472 25.233 1.00 50.41 95 GLY A O 1
ATOM 741 N N . VAL A 1 96 ? -11.505 8.936 26.835 1.00 43.06 96 VAL A N 1
ATOM 742 C CA . VAL A 1 96 ? -10.694 9.764 27.725 1.00 43.06 96 VAL A CA 1
ATOM 743 C C . VAL A 1 96 ? -9.449 10.203 26.956 1.00 43.06 96 VAL A C 1
ATOM 745 O O . VAL A 1 96 ? -8.596 9.385 26.617 1.00 43.06 96 VAL A O 1
ATOM 748 N N . ARG A 1 97 ? -9.355 11.501 26.659 1.00 41.28 97 ARG A N 1
ATOM 749 C CA . ARG A 1 97 ? -8.076 12.140 26.344 1.00 41.28 97 ARG A CA 1
ATOM 750 C C . ARG A 1 97 ? -7.301 12.198 27.658 1.00 41.28 97 ARG A C 1
ATOM 752 O O . ARG A 1 97 ? -7.714 12.937 28.550 1.00 41.28 97 ARG A O 1
ATOM 759 N N . SER A 1 98 ? -6.258 11.383 27.790 1.00 39.34 98 SER A N 1
ATOM 760 C CA . SER A 1 98 ? -5.230 11.577 28.817 1.00 39.34 98 SER A CA 1
ATOM 761 C C . SER A 1 98 ? -4.046 12.331 28.241 1.00 39.34 98 SER A C 1
ATOM 763 O O . SER A 1 98 ? -3.850 12.265 27.006 1.00 39.34 98 SER A O 1
#

Sequence (98 aa):
MGNLPEGMPARTFSPMLAGLPPAVQETAETMRRQAIWMRQSERMAFQRDDVKTAQMFGDHAEDAELKLREYLLPFVAARDAAPMTLPANVVLFPGVRS

Mean predicted aligned error: 12.82 Å

Foldseek 3Di:
DDDDDPDPDPPPQPPLCPPFDPVLSVVLVVLVVLLVVLQVQLVVCVVVVNNVSNVVSVVVSVVSVVVSCVSCVVRSVCRVCVVVDDDPPDDDDPDDDD

Solvent-accessible surface area (backbone atoms only — not comparable to full-atom values): 5957 Å² total; per-residue (Å²): 136,86,82,76,80,84,78,70,75,74,76,76,71,54,78,87,47,65,94,53,58,68,72,56,39,56,51,49,51,51,43,49,50,51,23,53,50,27,52,49,51,16,53,55,24,50,76,67,73,34,59,70,60,16,49,55,26,43,57,51,19,54,52,37,50,49,51,46,49,63,66,45,47,65,58,52,52,50,60,71,47,57,81,78,72,65,62,98,82,68,82,80,75,80,77,83,84,126

Radius of gyration: 19.67 Å; Cα contacts (8 Å, |Δi|>4): 49; chains: 1; bounding box: 47×35×51 Å